Protein AF-A0A5C6D894-F1 (afdb_monomer)

InterPro domains:
  IPR017850 Alkaline-phosphatase-like, core domain superfamily [G3DSA:3.40.720.10] (1-117)
  IPR017850 Alkaline-phosphatase-like, core domain superfamily [SSF53649] (5-81)
  IPR032506 N-sulphoglucosamine sulphohydrolase, C-terminal [PF16347] (3-77)

Organism: NCBI:txid2528016

Secondary structure (DSSP, 8-state):
-----PPPEEEEE-SSEEEEEE--S-SSTTSSSPPPPPEEEEEETTT-TT-----TT-GGGHHHHHHHHHHHHHHHHHTT---TT-HHHHHHHHHHSS--HHHHHHHHHHHHHHHHHHHHHHHS--

Structure (mmCIF, N/CA/C/O backbone):
data_AF-A0A5C6D894-F1
#
_entry.id   AF-A0A5C6D894-F1
#
loop_
_atom_site.group_PDB
_atom_site.id
_atom_site.type_symbol
_atom_site.label_atom_id
_atom_site.label_alt_id
_atom_site.label_comp_id
_atom_site.label_asym_id
_atom_site.label_entity_id
_atom_site.label_seq_id
_atom_site.pdbx_PDB_ins_code
_atom_site.Cartn_x
_atom_site.Cartn_y
_atom_site.Cartn_z
_atom_site.occupancy
_atom_site.B_iso_or_equiv
_atom_site.auth_seq_id
_atom_site.auth_comp_id
_atom_site.auth_asym_id
_atom_site.auth_atom_id
_atom_site.pdbx_PDB_model_num
ATOM 1 N N . MET A 1 1 ? -5.006 11.903 -26.415 1.00 42.25 1 MET A N 1
ATOM 2 C CA . MET A 1 1 ? -5.444 10.997 -25.331 1.00 42.25 1 MET A CA 1
ATOM 3 C C . MET A 1 1 ? -5.054 11.643 -24.013 1.00 42.25 1 MET A C 1
ATOM 5 O O . MET A 1 1 ? -3.904 12.041 -23.883 1.00 42.25 1 MET A O 1
ATOM 9 N N . LYS A 1 2 ? -5.992 11.842 -23.079 1.00 41.03 2 LYS A N 1
ATOM 10 C CA . LYS A 1 2 ? -5.647 12.273 -21.716 1.00 41.03 2 LYS A CA 1
ATOM 11 C C . LYS A 1 2 ? -5.023 11.067 -21.017 1.00 41.03 2 LYS A C 1
ATOM 13 O O . LYS A 1 2 ? -5.734 10.141 -20.648 1.00 41.03 2 LYS A O 1
ATOM 18 N N . HIS A 1 3 ? -3.701 11.046 -20.911 1.00 55.12 3 HIS A N 1
ATOM 19 C CA . HIS A 1 3 ? -3.017 10.090 -20.050 1.00 55.12 3 HIS A CA 1
ATOM 20 C C . HIS A 1 3 ? -3.162 10.604 -18.617 1.00 55.12 3 HIS A C 1
ATOM 22 O O . HIS A 1 3 ? -2.636 11.664 -18.280 1.00 55.12 3 HIS A O 1
ATOM 28 N N . HIS A 1 4 ? -3.953 9.908 -17.804 1.00 59.75 4 HIS A N 1
ATOM 29 C CA . HIS A 1 4 ? -3.998 10.158 -16.370 1.00 59.75 4 HIS A CA 1
ATOM 30 C C . HIS A 1 4 ? -2.720 9.556 -15.782 1.00 59.75 4 HIS A C 1
ATOM 32 O O . HIS A 1 4 ? -2.510 8.352 -15.888 1.00 59.75 4 HIS A O 1
ATOM 38 N N . TYR A 1 5 ? -1.842 10.394 -15.226 1.00 69.06 5 TYR A N 1
ATOM 39 C CA . TYR A 1 5 ? -0.593 9.984 -14.571 1.00 69.06 5 TYR A CA 1
ATOM 40 C C . TYR A 1 5 ? -0.878 9.357 -13.195 1.00 69.06 5 TYR A C 1
ATOM 42 O O . TYR A 1 5 ? -0.292 9.759 -12.195 1.00 69.06 5 TYR A O 1
ATOM 50 N N . ASN A 1 6 ? -1.823 8.418 -13.139 1.00 77.06 6 ASN A N 1
ATOM 51 C CA . ASN A 1 6 ? -2.185 7.720 -11.916 1.00 77.06 6 ASN A CA 1
ATOM 52 C C . ASN A 1 6 ? -1.298 6.481 -11.785 1.00 77.06 6 ASN A C 1
ATOM 54 O O . ASN A 1 6 ? -1.380 5.599 -12.643 1.00 77.06 6 ASN A O 1
ATOM 58 N N . PRO A 1 7 ? -0.468 6.392 -10.736 1.00 86.19 7 PRO A N 1
ATOM 59 C CA . PRO A 1 7 ? 0.346 5.213 -10.509 1.00 86.19 7 PRO A CA 1
ATOM 60 C C . PRO A 1 7 ? -0.524 3.981 -10.271 1.00 86.19 7 PRO A C 1
ATOM 62 O O . PRO A 1 7 ? -1.531 4.036 -9.557 1.00 86.19 7 PRO A O 1
ATOM 65 N N . ALA A 1 8 ? -0.115 2.861 -10.854 1.00 90.56 8 ALA A N 1
ATOM 66 C CA . ALA A 1 8 ? -0.762 1.583 -10.621 1.00 90.56 8 ALA A CA 1
ATOM 67 C C . ALA A 1 8 ? -0.559 1.139 -9.158 1.00 90.56 8 ALA A C 1
ATOM 69 O O . ALA A 1 8 ? 0.526 1.325 -8.588 1.00 90.56 8 ALA A O 1
ATOM 70 N N . HIS A 1 9 ? -1.622 0.621 -8.540 1.00 94.19 9 HIS A N 1
ATOM 71 C CA . HIS A 1 9 ? -1.673 0.338 -7.107 1.00 94.19 9 HIS A CA 1
ATOM 72 C C . HIS A 1 9 ? -2.707 -0.728 -6.748 1.00 94.19 9 HIS A C 1
ATOM 74 O O . HIS A 1 9 ? -3.647 -0.982 -7.497 1.00 94.19 9 HIS A O 1
ATOM 80 N N . PHE A 1 10 ? -2.552 -1.291 -5.554 1.00 95.81 10 PHE A N 1
ATOM 81 C CA . PHE A 1 10 ? -3.567 -2.088 -4.867 1.00 95.81 10 PHE A CA 1
ATOM 82 C C . PHE A 1 10 ? -3.596 -1.707 -3.384 1.00 95.81 10 PHE A C 1
ATOM 84 O O . PHE A 1 10 ? -2.725 -0.990 -2.897 1.00 95.81 10 PHE A O 1
ATOM 91 N N . GLY A 1 11 ? -4.595 -2.170 -2.638 1.00 97.19 11 GLY A N 1
ATOM 92 C CA . GLY A 1 11 ? -4.703 -1.844 -1.221 1.00 97.19 11 GLY A CA 1
ATOM 93 C C . GLY A 1 11 ? -5.883 -2.512 -0.534 1.00 97.19 11 GLY A C 1
ATOM 94 O O . GLY A 1 11 ? -6.655 -3.238 -1.158 1.00 97.19 11 GLY A O 1
ATOM 95 N N . ILE A 1 12 ? -6.031 -2.243 0.761 1.00 98.31 12 ILE A N 1
ATOM 96 C CA . ILE A 1 12 ? -7.153 -2.701 1.581 1.00 98.31 12 ILE A CA 1
ATOM 97 C C . ILE A 1 12 ? -7.801 -1.519 2.308 1.00 98.31 12 ILE A C 1
ATOM 99 O O . ILE A 1 12 ? -7.130 -0.594 2.772 1.00 98.31 12 ILE A O 1
ATOM 103 N N . ARG A 1 13 ? -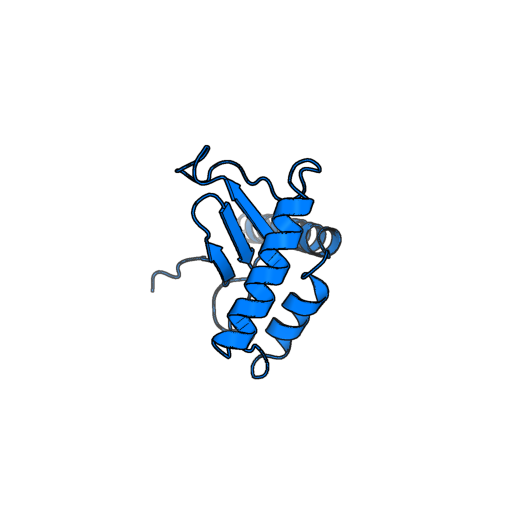9.131 -1.556 2.426 1.00 98.00 13 ARG A N 1
ATOM 104 C CA . ARG A 1 13 ? -9.937 -0.566 3.146 1.00 98.00 13 ARG A CA 1
ATOM 105 C C . ARG A 1 13 ? -10.794 -1.283 4.188 1.00 98.00 13 ARG A C 1
ATOM 107 O O . ARG A 1 13 ? -11.664 -2.070 3.836 1.00 98.00 13 ARG A O 1
ATOM 114 N N . THR A 1 14 ? -10.566 -0.991 5.466 1.00 97.75 14 THR A N 1
ATOM 115 C CA . THR A 1 14 ? -11.413 -1.463 6.581 1.00 97.75 14 THR A CA 1
ATOM 116 C C . THR A 1 14 ? -12.520 -0.445 6.853 1.00 97.75 14 THR A C 1
ATOM 118 O O . THR A 1 14 ? -12.856 0.308 5.953 1.00 97.75 14 THR A O 1
ATOM 121 N N . LYS A 1 15 ? -13.105 -0.364 8.058 1.00 97.94 15 LYS A N 1
ATOM 122 C CA . LYS A 1 15 ? -14.006 0.749 8.429 1.00 97.94 15 LYS A CA 1
ATOM 123 C C . LYS A 1 15 ? -13.248 2.020 8.828 1.00 97.94 15 LYS A C 1
ATOM 125 O O . LYS A 1 15 ? -13.707 3.105 8.484 1.00 97.94 15 LYS A O 1
ATOM 130 N N . GLN A 1 16 ? -12.089 1.890 9.477 1.00 98.25 16 GLN A N 1
ATOM 131 C CA . GLN A 1 16 ? -11.302 3.019 9.999 1.00 98.25 16 GLN A CA 1
ATOM 132 C C . GLN A 1 16 ? -9.996 3.269 9.236 1.00 98.25 16 GLN A C 1
ATOM 134 O O . GLN A 1 16 ? -9.479 4.373 9.267 1.00 98.25 16 GLN A O 1
ATOM 139 N N . TRP A 1 17 ? -9.474 2.281 8.517 1.00 9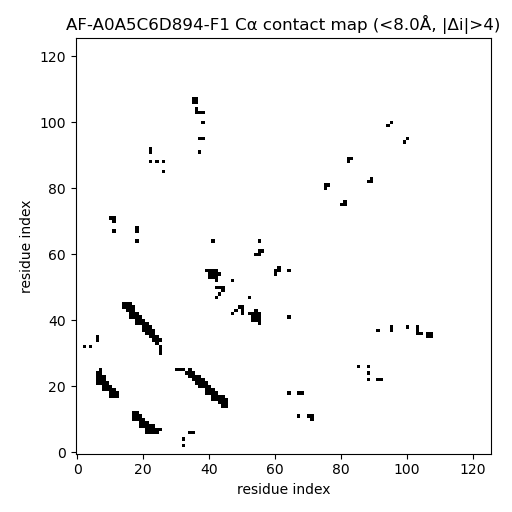8.69 17 TRP A N 1
ATOM 140 C CA . TRP A 1 17 ? -8.144 2.387 7.924 1.00 98.69 17 TRP A CA 1
ATOM 141 C C . TRP A 1 17 ? -8.159 2.117 6.430 1.00 98.69 17 TRP A C 1
ATOM 143 O O . TRP A 1 17 ? -8.920 1.261 5.965 1.00 98.69 17 TRP A O 1
ATOM 153 N N . LYS A 1 18 ? -7.286 2.804 5.696 1.00 98.62 18 LYS A N 1
ATOM 154 C CA . LYS A 1 18 ? -6.936 2.493 4.309 1.00 98.62 18 LYS A CA 1
ATOM 155 C C . LYS A 1 18 ? -5.424 2.312 4.210 1.00 98.62 18 LYS A C 1
ATOM 157 O O . LYS A 1 18 ? -4.694 3.197 4.634 1.00 98.62 18 LYS A O 1
ATOM 162 N N . LEU A 1 19 ? -4.980 1.188 3.653 1.00 98.62 19 LEU A N 1
ATOM 163 C CA . LEU A 1 19 ? -3.579 0.918 3.326 1.00 98.62 19 LEU A CA 1
ATOM 164 C C . LEU A 1 19 ? -3.464 0.712 1.813 1.00 98.62 19 LEU A C 1
ATOM 166 O O . LEU A 1 19 ? -4.202 -0.102 1.254 1.00 98.62 19 LEU A O 1
ATOM 170 N N . ILE A 1 20 ? -2.553 1.429 1.161 1.00 98.06 20 ILE A N 1
ATOM 171 C CA . ILE A 1 20 ? -2.357 1.407 -0.293 1.00 98.06 20 ILE A CA 1
ATOM 172 C C . ILE A 1 20 ? -0.886 1.142 -0.595 1.00 98.06 20 ILE A C 1
ATOM 174 O O . ILE A 1 20 ? -0.013 1.735 0.032 1.00 98.06 20 ILE A O 1
ATOM 178 N N . PHE A 1 21 ? -0.617 0.283 -1.574 1.00 97.06 21 PHE A N 1
ATOM 179 C CA . PHE A 1 21 ? 0.697 0.115 -2.173 1.00 97.06 21 PHE A CA 1
ATOM 180 C C . PHE A 1 21 ? 0.675 0.547 -3.634 1.00 97.06 21 PHE A C 1
ATOM 182 O O . PHE A 1 21 ? 0.009 -0.068 -4.471 1.00 97.06 21 PHE A O 1
ATOM 189 N N . PHE A 1 22 ? 1.448 1.578 -3.948 1.00 94.94 22 PHE A N 1
ATOM 190 C CA . PHE A 1 22 ? 1.711 2.012 -5.310 1.00 94.94 22 PHE A CA 1
ATOM 191 C C . PHE A 1 22 ? 2.963 1.302 -5.811 1.00 94.94 22 PHE A C 1
ATOM 193 O O . PHE A 1 22 ? 4.049 1.522 -5.286 1.00 94.94 22 PHE A O 1
ATOM 200 N N . TYR A 1 23 ? 2.829 0.470 -6.844 1.00 92.88 23 TYR A N 1
ATOM 201 C CA . TYR A 1 23 ? 3.972 -0.168 -7.510 1.00 92.88 23 TYR A CA 1
ATOM 202 C C . TYR A 1 23 ? 4.440 0.613 -8.744 1.00 92.88 23 TYR A C 1
ATOM 204 O O . TYR A 1 23 ? 5.534 0.367 -9.248 1.00 92.88 23 TYR A O 1
ATOM 212 N N . GLY A 1 24 ? 3.641 1.582 -9.209 1.00 88.81 24 GLY A N 1
ATOM 213 C CA . GLY A 1 24 ? 4.114 2.694 -10.036 1.00 88.81 24 GLY A CA 1
ATOM 214 C C . GLY A 1 24 ? 4.584 2.342 -11.445 1.00 88.81 24 GLY A C 1
ATOM 215 O O . GLY A 1 24 ? 5.178 3.190 -12.107 1.00 88.81 24 GLY A O 1
ATOM 216 N N . VAL A 1 25 ? 4.326 1.124 -11.919 1.00 87.88 25 VAL A N 1
ATOM 217 C CA . VAL A 1 25 ? 4.676 0.665 -13.268 1.00 87.88 25 VAL A CA 1
ATOM 218 C C . VAL A 1 25 ? 3.449 0.109 -13.978 1.00 87.88 25 VAL A C 1
ATOM 220 O O . VAL A 1 25 ? 2.551 -0.439 -13.345 1.00 87.88 25 VAL A O 1
ATOM 223 N N . ASP A 1 26 ? 3.430 0.218 -15.302 1.00 84.50 26 ASP A N 1
ATOM 224 C CA . ASP A 1 26 ? 2.410 -0.417 -16.129 1.00 84.50 26 ASP A CA 1
ATOM 225 C C . ASP A 1 26 ? 2.585 -1.948 -16.184 1.00 84.50 26 ASP A C 1
ATOM 227 O O . ASP A 1 26 ? 3.690 -2.491 -16.059 1.00 84.50 26 ASP A O 1
ATOM 231 N N . GLU A 1 27 ? 1.483 -2.655 -16.449 1.00 77.25 27 GLU A N 1
ATOM 232 C CA . GLU A 1 27 ? 1.466 -4.111 -16.659 1.00 77.25 27 GLU A CA 1
ATOM 233 C C . GLU A 1 27 ? 2.383 -4.553 -17.806 1.00 77.25 27 GLU A C 1
ATOM 235 O O . GLU A 1 27 ? 2.984 -5.622 -17.764 1.00 77.25 27 GLU A O 1
ATOM 240 N N . LYS A 1 28 ? 2.504 -3.731 -18.855 1.00 76.12 28 LYS A N 1
ATOM 241 C CA . LYS A 1 28 ? 3.381 -4.003 -19.997 1.00 76.12 28 LYS A CA 1
ATOM 242 C C . LYS A 1 28 ? 4.578 -3.057 -19.952 1.00 76.12 28 LYS A C 1
ATOM 244 O O . LYS A 1 28 ? 4.384 -1.849 -20.107 1.00 76.12 28 LYS A O 1
ATOM 249 N N . PRO A 1 29 ? 5.813 -3.571 -19.817 1.00 71.25 29 PRO A N 1
ATOM 250 C CA . PRO A 1 29 ? 7.006 -2.738 -19.854 1.00 71.25 29 PRO A CA 1
ATOM 251 C C . PRO A 1 29 ? 7.045 -1.853 -21.108 1.00 71.25 29 PRO A C 1
ATOM 253 O O . PR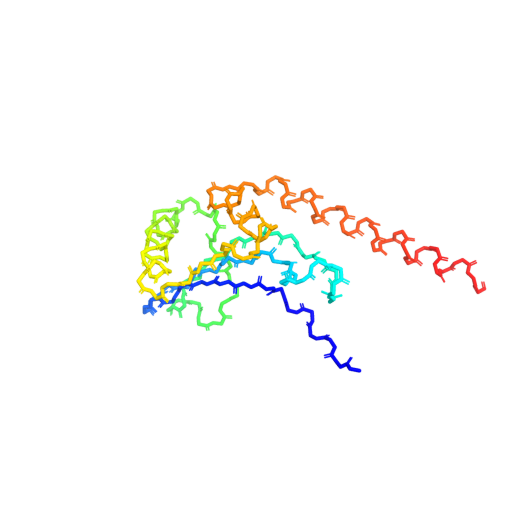O A 1 29 ? 6.786 -2.315 -22.220 1.00 71.25 29 PRO A O 1
ATOM 256 N N . GLY A 1 30 ? 7.365 -0.569 -20.935 1.00 67.56 30 GLY A N 1
ATOM 257 C CA . GLY A 1 30 ? 7.519 0.384 -22.042 1.00 67.56 30 GLY A CA 1
ATOM 258 C C . GLY A 1 30 ? 6.214 0.895 -22.668 1.00 67.56 30 GLY A C 1
ATOM 259 O O . GLY A 1 30 ? 6.261 1.625 -23.658 1.00 67.56 30 GLY A O 1
ATOM 260 N N . LYS A 1 31 ? 5.049 0.543 -22.115 1.00 66.00 31 LYS A N 1
ATOM 261 C CA . LYS A 1 31 ? 3.748 1.119 -22.480 1.00 66.00 31 LYS A CA 1
ATOM 262 C C . LYS A 1 31 ? 3.277 1.998 -21.329 1.00 66.00 31 LYS A C 1
ATOM 264 O O . LYS A 1 31 ? 3.140 1.464 -20.250 1.00 66.00 31 LYS A O 1
ATOM 269 N N . GLY A 1 32 ? 2.972 3.273 -21.578 1.00 69.19 32 GLY A N 1
ATOM 270 C CA . GLY A 1 32 ? 2.321 4.145 -20.593 1.00 69.19 32 GLY A CA 1
ATOM 271 C C . GLY A 1 32 ? 3.186 5.302 -20.098 1.00 69.19 32 GLY A C 1
ATOM 272 O O . GLY A 1 32 ? 4.044 5.807 -20.828 1.00 69.19 32 GLY A O 1
ATOM 273 N N . ALA A 1 33 ? 2.871 5.797 -18.903 1.00 69.56 33 ALA A N 1
ATOM 274 C CA . ALA A 1 33 ? 3.546 6.946 -18.310 1.00 69.56 33 ALA A CA 1
ATOM 275 C C . ALA A 1 33 ? 4.928 6.554 -17.760 1.00 69.56 33 ALA A C 1
ATOM 277 O O . ALA A 1 33 ? 5.261 5.381 -17.621 1.00 69.56 33 ALA A O 1
ATOM 278 N N . ALA A 1 34 ? 5.763 7.550 -17.453 1.00 77.31 34 ALA A N 1
ATOM 279 C CA . ALA A 1 34 ? 7.017 7.279 -16.759 1.00 77.31 34 ALA A CA 1
ATOM 280 C C . ALA A 1 34 ? 6.721 6.609 -15.403 1.00 77.31 34 ALA A C 1
ATOM 282 O O . ALA A 1 34 ? 5.795 7.050 -14.717 1.00 77.31 34 ALA A O 1
ATOM 283 N N . PRO A 1 35 ? 7.498 5.586 -15.007 1.00 82.75 35 PRO A N 1
ATOM 284 C CA . PRO A 1 35 ? 7.253 4.883 -13.763 1.00 82.75 35 PRO A CA 1
ATOM 285 C C . PRO A 1 35 ? 7.440 5.815 -12.566 1.00 82.75 35 PRO A C 1
ATOM 287 O O . PRO A 1 35 ? 8.351 6.651 -12.555 1.00 82.75 35 PRO A O 1
ATOM 290 N N . THR A 1 36 ? 6.594 5.661 -11.553 1.00 87.62 36 THR A N 1
ATOM 291 C CA . THR A 1 36 ? 6.719 6.383 -10.285 1.00 87.62 36 THR A CA 1
ATOM 292 C C . THR A 1 36 ? 7.424 5.523 -9.239 1.00 87.62 36 THR A C 1
ATOM 294 O O . THR A 1 36 ? 7.409 4.295 -9.338 1.00 87.62 36 THR A O 1
ATOM 297 N N . PRO A 1 37 ? 8.058 6.139 -8.227 1.00 91.38 37 PRO A N 1
ATOM 298 C CA . PRO A 1 37 ? 8.635 5.393 -7.116 1.00 91.38 37 PRO A CA 1
ATOM 299 C C . PRO A 1 37 ? 7.583 4.509 -6.426 1.00 91.38 37 PRO A C 1
ATOM 301 O O . PRO A 1 37 ? 6.465 4.988 -6.215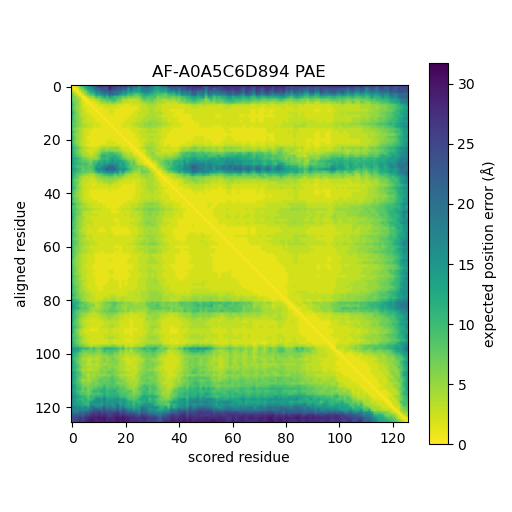 1.00 91.38 37 PRO A O 1
ATOM 304 N N . PRO A 1 38 ? 7.923 3.261 -6.058 1.00 93.94 38 PRO A N 1
ATOM 305 C CA . PRO A 1 38 ? 7.050 2.440 -5.235 1.00 93.94 38 PRO A CA 1
ATOM 306 C C . PRO A 1 38 ? 6.876 3.051 -3.845 1.00 93.94 38 PRO A C 1
ATOM 308 O O . PRO A 1 38 ? 7.847 3.554 -3.279 1.00 93.94 38 PRO A O 1
ATOM 311 N N . ALA A 1 39 ? 5.667 3.014 -3.290 1.00 94.69 39 ALA A N 1
ATOM 312 C CA . ALA A 1 39 ? 5.395 3.595 -1.979 1.00 94.69 39 ALA A CA 1
ATOM 313 C C . ALA A 1 39 ? 4.183 2.955 -1.300 1.00 94.69 39 ALA A C 1
ATOM 315 O O . ALA A 1 39 ? 3.217 2.565 -1.959 1.00 94.69 39 ALA A O 1
ATOM 316 N N . TRP A 1 40 ? 4.234 2.908 0.029 1.00 97.12 40 TRP A N 1
ATOM 317 C CA . TRP A 1 40 ? 3.083 2.617 0.872 1.00 97.12 40 TRP A CA 1
ATOM 318 C C . TRP A 1 40 ? 2.462 3.907 1.409 1.00 97.12 40 TRP A C 1
ATOM 320 O O . TRP A 1 40 ? 3.170 4.851 1.768 1.00 97.12 40 TRP A O 1
ATOM 330 N N . GLU A 1 41 ? 1.139 3.909 1.524 1.00 97.38 41 GLU A N 1
ATOM 331 C CA . GLU A 1 41 ? 0.373 4.961 2.187 1.00 97.38 41 GLU A CA 1
ATOM 332 C C . GLU A 1 41 ? -0.632 4.352 3.169 1.00 97.38 41 GLU A C 1
ATOM 334 O O . GLU A 1 41 ? -1.259 3.331 2.876 1.00 97.38 41 GLU A O 1
ATOM 339 N N . LEU A 1 42 ? -0.788 4.981 4.335 1.00 98.50 42 LEU A N 1
ATOM 340 C CA . LEU A 1 42 ? -1.716 4.579 5.391 1.00 98.50 42 LEU A CA 1
ATOM 341 C C . LEU A 1 42 ? -2.535 5.788 5.840 1.00 98.50 42 LEU A C 1
ATOM 343 O O . LEU A 1 42 ? -1.971 6.825 6.168 1.00 98.50 42 LEU A O 1
ATOM 347 N N . TYR A 1 43 ? -3.852 5.623 5.932 1.00 98.69 43 TYR A N 1
ATOM 348 C CA . TYR A 1 43 ? -4.775 6.680 6.345 1.00 98.69 43 TYR A CA 1
ATOM 349 C C . TYR A 1 43 ? -5.758 6.184 7.405 1.00 98.69 43 TYR A C 1
ATOM 351 O O . TYR A 1 43 ? -6.375 5.125 7.233 1.00 98.69 43 TYR A O 1
ATOM 359 N N . ASP A 1 44 ? -5.956 6.976 8.464 1.00 98.38 44 ASP A N 1
ATOM 360 C CA . ASP A 1 44 ? -7.133 6.877 9.334 1.00 98.38 44 ASP A CA 1
ATOM 361 C C . ASP A 1 44 ? -8.278 7.659 8.693 1.00 98.38 44 ASP A C 1
ATOM 363 O O . ASP A 1 44 ? -8.485 8.836 8.950 1.00 98.38 44 ASP A O 1
ATOM 367 N N . VAL A 1 45 ? -9.065 7.001 7.862 1.00 98.00 45 VAL A N 1
ATOM 368 C CA . VAL A 1 45 ? -10.190 7.624 7.145 1.00 98.00 45 VAL A CA 1
ATOM 369 C C . VAL A 1 45 ? -11.329 8.106 8.054 1.00 98.00 45 VAL A C 1
ATOM 371 O O . VAL A 1 45 ? -12.272 8.740 7.581 1.00 98.00 45 VAL A O 1
ATOM 374 N N . LYS A 1 46 ? -11.326 7.721 9.338 1.00 97.69 46 LYS A N 1
ATOM 375 C CA . LYS A 1 46 ? -12.345 8.150 10.295 1.00 97.69 46 LYS A CA 1
ATOM 376 C C . LYS A 1 46 ? -11.978 9.517 10.858 1.00 97.69 46 LYS A C 1
ATOM 378 O O . LYS A 1 46 ? -12.871 10.346 11.017 1.00 97.69 46 LYS A O 1
ATOM 383 N N . SER A 1 47 ? -10.702 9.733 11.175 1.00 97.25 47 SER A N 1
ATOM 384 C CA . SER A 1 47 ? -10.196 11.024 11.654 1.00 97.25 47 SER A CA 1
ATOM 385 C C . SER A 1 47 ? -9.751 11.953 10.519 1.00 97.25 47 SER A C 1
ATOM 387 O O . SER A 1 47 ? -9.871 13.168 10.658 1.00 97.25 47 SER A O 1
ATOM 389 N N . ASP A 1 48 ? -9.355 11.398 9.375 1.00 97.88 48 ASP A N 1
ATOM 390 C CA . ASP A 1 48 ? -8.974 12.098 8.148 1.00 97.88 48 ASP A CA 1
ATOM 391 C C . ASP A 1 48 ? -9.779 11.593 6.929 1.00 97.88 48 ASP A C 1
ATOM 393 O O . ASP A 1 48 ? -9.268 10.848 6.087 1.00 97.88 48 ASP A O 1
ATOM 397 N N . PRO A 1 49 ? -11.061 11.990 6.794 1.00 97.06 49 PRO A N 1
ATOM 398 C CA . PRO A 1 49 ? -11.924 11.534 5.701 1.00 97.06 49 PRO A CA 1
ATOM 399 C C . PRO A 1 49 ? -11.475 11.976 4.305 1.00 97.06 49 PRO A C 1
ATOM 401 O O . PRO A 1 49 ? -11.983 11.453 3.314 1.00 97.06 49 PRO A O 1
ATOM 404 N N . LEU A 1 50 ? -10.586 12.971 4.229 1.00 97.56 50 LEU A N 1
ATOM 405 C CA . LEU A 1 50 ? -10.047 13.503 2.979 1.00 97.56 50 LEU A CA 1
ATOM 406 C C 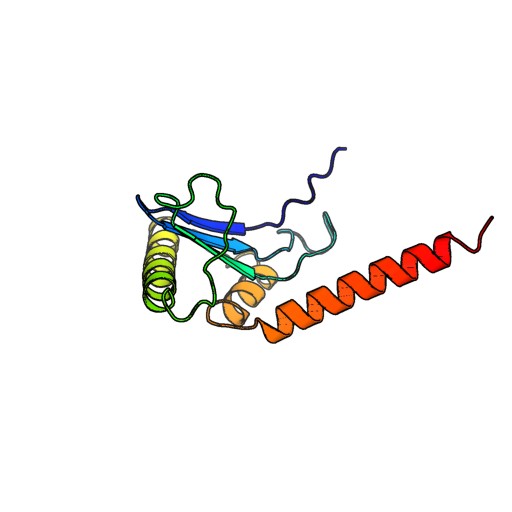. LEU A 1 50 ? -8.681 12.906 2.627 1.00 97.56 50 LEU A C 1
ATOM 408 O O . LEU A 1 50 ? -8.169 13.212 1.555 1.00 97.56 50 LEU A O 1
ATOM 412 N N . GLU A 1 51 ? -8.129 12.041 3.485 1.00 97.06 51 GLU A N 1
ATOM 413 C CA . GLU A 1 51 ? -6.906 11.273 3.221 1.00 97.06 51 GLU A CA 1
ATOM 414 C C . GLU A 1 51 ? -5.707 12.183 2.917 1.00 97.06 51 GLU A C 1
ATOM 416 O O . GLU A 1 51 ? -4.915 11.953 2.006 1.00 97.06 51 GLU A O 1
ATOM 421 N N . MET A 1 52 ? -5.595 13.263 3.688 1.00 97.81 52 MET A N 1
ATOM 422 C CA . MET A 1 52 ? -4.595 14.308 3.484 1.00 97.81 52 MET A CA 1
ATOM 423 C C . MET A 1 52 ? -3.278 14.019 4.211 1.00 97.81 52 MET A C 1
ATOM 425 O O . MET A 1 52 ? -2.249 14.594 3.857 1.00 97.81 52 MET A O 1
ATOM 429 N N . ASN A 1 53 ? -3.294 13.142 5.217 1.00 97.75 53 ASN A N 1
ATOM 430 C CA . ASN A 1 53 ? -2.152 12.846 6.074 1.00 97.75 53 ASN A CA 1
ATOM 431 C C . ASN A 1 53 ? -1.770 11.371 5.958 1.00 97.75 53 ASN A C 1
ATOM 433 O O . ASN A 1 53 ? -2.406 10.503 6.554 1.00 97.75 53 ASN A O 1
ATOM 437 N N . ASN A 1 54 ? -0.706 11.090 5.203 1.00 97.56 54 ASN A N 1
ATOM 438 C CA . ASN A 1 54 ? -0.132 9.750 5.153 1.00 97.56 54 ASN A CA 1
ATOM 439 C C . ASN A 1 54 ? 0.571 9.436 6.487 1.00 97.56 54 ASN A C 1
ATOM 441 O O . ASN A 1 54 ? 1.529 10.110 6.861 1.00 97.56 54 ASN A O 1
ATOM 445 N N . LEU A 1 55 ? 0.093 8.403 7.177 1.00 97.94 55 LEU A N 1
ATOM 446 C CA . LEU A 1 55 ? 0.589 7.916 8.466 1.00 97.94 55 LEU A CA 1
ATOM 447 C C . LEU A 1 55 ? 1.615 6.780 8.321 1.00 97.94 55 LEU A C 1
ATOM 449 O O . LEU A 1 55 ? 2.139 6.285 9.319 1.00 97.94 55 LEU A O 1
ATOM 453 N N . TYR A 1 56 ? 1.886 6.312 7.100 1.00 96.31 56 TYR A N 1
ATOM 454 C CA . TYR A 1 56 ? 2.823 5.214 6.885 1.00 96.31 56 TYR A CA 1
ATOM 455 C C . TYR A 1 56 ? 4.251 5.656 7.235 1.00 96.31 56 TYR A C 1
ATOM 457 O O . TYR A 1 56 ? 4.737 6.671 6.739 1.00 96.31 56 TYR A O 1
ATOM 465 N N . GLY A 1 57 ? 4.928 4.882 8.086 1.00 93.56 57 GLY A N 1
ATOM 466 C CA . GLY A 1 57 ? 6.265 5.197 8.602 1.00 93.56 57 GLY A CA 1
ATOM 467 C C . GLY A 1 57 ? 6.279 5.968 9.926 1.00 93.56 57 GLY A C 1
ATOM 468 O O . GLY A 1 57 ? 7.344 6.099 10.526 1.00 93.56 57 GLY A O 1
ATOM 469 N N . ASP A 1 58 ? 5.128 6.432 10.424 1.00 96.25 58 ASP A N 1
ATOM 470 C CA . ASP A 1 58 ? 5.031 6.936 11.796 1.00 96.25 58 ASP A CA 1
ATOM 471 C C . ASP A 1 58 ? 5.066 5.742 12.777 1.00 96.25 58 ASP A C 1
ATOM 473 O O . ASP A 1 58 ? 4.222 4.840 12.672 1.00 96.25 58 ASP A O 1
ATOM 477 N N . PRO A 1 59 ? 6.011 5.721 13.744 1.00 96.88 59 PRO A N 1
ATOM 478 C CA . PRO A 1 59 ? 6.157 4.631 14.705 1.00 96.88 59 PRO A CA 1
ATOM 479 C C . PRO A 1 59 ? 4.865 4.259 15.438 1.00 96.88 59 PRO A C 1
ATOM 481 O O . PRO A 1 59 ? 4.669 3.085 15.756 1.00 96.88 59 PRO A O 1
ATOM 484 N N . GLN A 1 60 ? 3.968 5.225 15.667 1.00 97.75 60 GLN A N 1
ATOM 485 C CA . GLN A 1 60 ? 2.693 5.021 16.362 1.00 97.75 60 GLN A CA 1
ATOM 486 C C . GLN A 1 60 ? 1.722 4.113 15.598 1.00 97.75 60 GLN A C 1
ATOM 488 O O . GLN A 1 60 ? 0.851 3.501 16.214 1.00 97.75 60 GLN A O 1
ATOM 493 N N . TYR A 1 61 ? 1.864 4.008 14.274 1.00 97.56 61 TYR A N 1
ATOM 494 C CA . TYR A 1 61 ? 0.950 3.254 13.411 1.00 97.56 61 TYR A CA 1
ATOM 495 C C . TYR A 1 61 ? 1.598 2.007 12.793 1.00 97.56 61 TYR A C 1
ATOM 497 O O . TYR A 1 61 ? 0.988 1.357 11.941 1.00 97.56 61 TYR A O 1
ATOM 505 N N . THR A 1 62 ? 2.802 1.632 13.239 1.00 96.44 62 THR A N 1
ATOM 506 C CA . THR A 1 62 ? 3.546 0.464 12.730 1.00 96.44 62 THR A CA 1
ATOM 507 C C . THR A 1 62 ? 2.735 -0.827 12.840 1.00 96.44 62 THR A C 1
ATOM 509 O O . THR A 1 62 ? 2.602 -1.563 11.861 1.00 96.44 62 THR A O 1
ATOM 512 N N . ASP A 1 63 ? 2.123 -1.071 14.000 1.00 97.94 63 ASP A N 1
ATOM 513 C CA . ASP A 1 63 ? 1.333 -2.284 14.241 1.00 97.94 63 ASP A CA 1
ATOM 514 C C . ASP A 1 63 ? 0.074 -2.327 13.366 1.00 97.94 63 ASP A C 1
ATOM 516 O O . ASP A 1 63 ? -0.303 -3.381 12.852 1.00 97.94 63 ASP A O 1
ATOM 520 N N . ILE A 1 64 ? -0.551 -1.166 13.136 1.00 98.25 64 ILE A N 1
ATOM 521 C CA . ILE A 1 64 ? -1.713 -1.040 12.250 1.00 98.25 64 ILE A CA 1
ATOM 522 C C . ILE A 1 64 ? -1.314 -1.345 10.805 1.00 98.25 64 ILE A C 1
ATOM 524 O O . ILE A 1 64 ? -2.006 -2.106 10.127 1.00 98.25 64 ILE A O 1
ATOM 528 N N . ALA A 1 65 ? -0.187 -0.804 10.333 1.00 97.81 65 ALA A N 1
ATOM 529 C CA . ALA A 1 65 ? 0.328 -1.092 8.999 1.00 97.81 65 ALA A CA 1
ATOM 530 C C . ALA A 1 65 ? 0.612 -2.593 8.823 1.00 97.81 65 ALA A C 1
ATOM 532 O O . ALA A 1 65 ? 0.155 -3.187 7.846 1.00 97.81 65 ALA A O 1
ATOM 533 N N . ALA A 1 66 ? 1.296 -3.220 9.784 1.00 97.94 66 ALA A N 1
ATOM 534 C CA . ALA A 1 66 ? 1.603 -4.650 9.756 1.00 97.94 66 ALA A CA 1
ATOM 535 C C . ALA A 1 66 ? 0.329 -5.511 9.734 1.00 97.94 66 ALA A C 1
ATOM 537 O O . ALA A 1 66 ? 0.187 -6.406 8.899 1.00 97.94 66 ALA A O 1
ATOM 538 N N . GLN A 1 67 ? -0.647 -5.192 10.590 1.00 98.31 67 GLN A N 1
ATOM 539 C CA . GLN A 1 67 ? -1.932 -5.886 10.619 1.00 98.31 67 GLN A CA 1
ATOM 540 C C . GLN A 1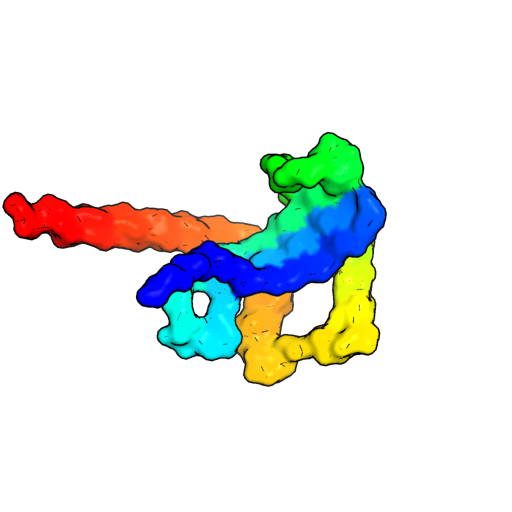 67 ? -2.664 -5.791 9.272 1.00 98.31 67 GLN A C 1
ATOM 542 O O . GLN A 1 67 ? -3.211 -6.783 8.785 1.00 98.31 67 GLN A O 1
ATOM 547 N N . LEU A 1 68 ? -2.695 -4.602 8.667 1.00 98.50 68 LEU A N 1
ATOM 548 C CA . LEU A 1 68 ? -3.362 -4.383 7.385 1.00 98.50 68 LEU A CA 1
ATOM 549 C C . LEU A 1 68 ? -2.625 -5.059 6.225 1.00 98.50 68 LEU A C 1
ATOM 551 O O . LEU A 1 68 ? -3.292 -5.556 5.321 1.00 98.50 68 LEU A O 1
ATOM 555 N N . LYS A 1 69 ? -1.288 -5.146 6.252 1.00 98.25 69 LYS A N 1
ATOM 556 C CA . LYS A 1 69 ? -0.514 -5.920 5.267 1.00 98.25 69 LYS A CA 1
ATOM 557 C C . LYS A 1 69 ? -0.853 -7.405 5.321 1.00 98.25 69 LYS A C 1
ATOM 559 O O . LYS A 1 69 ? -1.066 -8.008 4.271 1.00 98.25 69 LYS A O 1
ATOM 564 N N . GLU A 1 70 ? -0.962 -7.989 6.513 1.00 98.25 70 GLU A N 1
ATOM 565 C CA . GLU A 1 70 ? -1.358 -9.396 6.656 1.00 98.25 70 GLU A CA 1
ATOM 566 C C . GLU A 1 70 ? -2.794 -9.635 6.175 1.00 98.25 70 GLU A C 1
ATOM 568 O O . GLU A 1 70 ? -3.047 -10.571 5.412 1.00 98.25 70 GLU A O 1
ATOM 573 N N . GLN A 1 71 ? -3.733 -8.746 6.519 1.00 98.19 71 GLN A N 1
ATOM 574 C CA . GLN A 1 71 ? -5.100 -8.818 5.988 1.00 98.19 71 GLN A CA 1
ATOM 575 C C . GLN A 1 71 ? -5.132 -8.682 4.463 1.00 98.19 71 GLN A C 1
ATOM 577 O O . GLN A 1 71 ? -5.847 -9.426 3.794 1.00 98.19 71 GLN A O 1
ATOM 582 N N . LEU A 1 72 ? -4.351 -7.758 3.900 1.00 98.00 72 LEU A N 1
ATOM 583 C CA . LEU A 1 72 ? -4.239 -7.566 2.459 1.00 98.00 72 LEU A CA 1
ATOM 584 C C . LEU A 1 72 ? -3.681 -8.821 1.786 1.00 98.00 72 LEU A C 1
ATOM 586 O O . LEU A 1 72 ? -4.274 -9.306 0.830 1.00 98.00 72 LEU A O 1
ATOM 590 N N . LYS A 1 73 ? -2.597 -9.395 2.307 1.00 96.94 73 LYS A N 1
ATOM 591 C CA . LYS A 1 73 ? -2.010 -10.641 1.799 1.00 96.94 73 LYS A CA 1
ATOM 592 C C . LYS A 1 73 ? -3.019 -11.791 1.804 1.00 96.94 73 LYS A C 1
ATOM 594 O O . LYS A 1 73 ? -3.140 -12.492 0.800 1.00 96.94 73 LYS A O 1
ATOM 599 N N . ALA A 1 74 ? -3.770 -11.953 2.894 1.00 97.75 74 ALA A N 1
ATOM 600 C CA . ALA A 1 74 ? -4.830 -12.953 2.989 1.00 97.75 74 ALA A CA 1
ATOM 601 C C . ALA A 1 74 ? -5.956 -12.694 1.972 1.00 97.75 74 ALA A C 1
ATOM 603 O O . ALA A 1 74 ? -6.352 -13.609 1.254 1.00 97.75 74 ALA A O 1
ATOM 604 N N . THR A 1 75 ? -6.404 -11.442 1.848 1.00 97.56 75 THR A N 1
ATOM 605 C CA . THR A 1 75 ? -7.459 -11.035 0.903 1.00 97.56 75 THR A CA 1
ATOM 606 C C . THR A 1 75 ? -7.043 -11.310 -0.540 1.00 97.56 75 THR A C 1
ATOM 608 O O . THR A 1 75 ? -7.819 -11.873 -1.306 1.00 97.56 75 THR A O 1
ATOM 611 N N . ARG A 1 76 ? -5.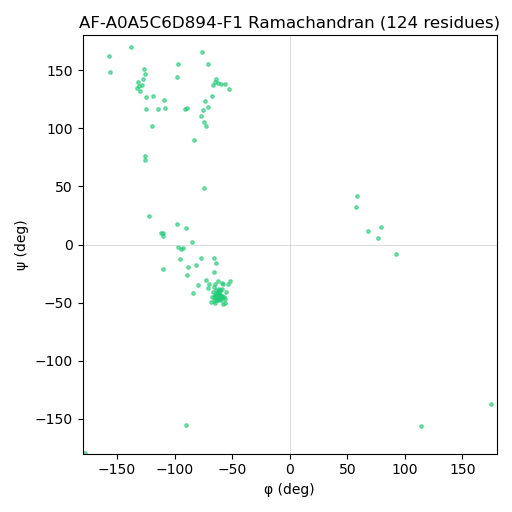802 -10.971 -0.918 1.00 96.00 76 ARG A N 1
ATOM 612 C CA . ARG A 1 76 ? -5.269 -11.233 -2.265 1.00 96.00 76 ARG A CA 1
ATOM 613 C C . ARG A 1 76 ? -5.257 -12.727 -2.583 1.00 96.00 76 ARG A C 1
ATOM 615 O O . ARG A 1 76 ? -5.693 -13.12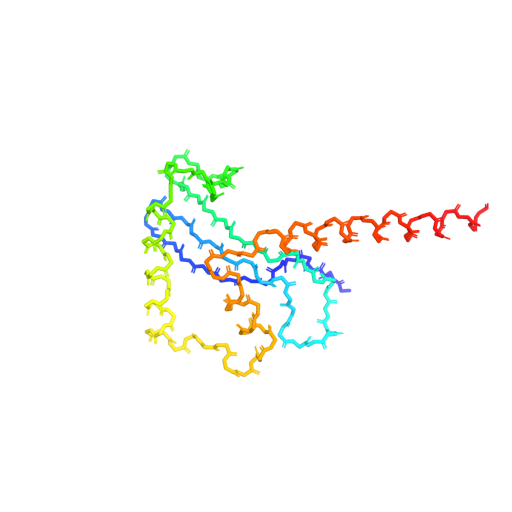8 -3.659 1.00 96.00 76 ARG A O 1
ATOM 622 N N . ALA A 1 77 ? -4.839 -13.556 -1.625 1.00 96.19 77 ALA A N 1
ATOM 623 C CA . ALA A 1 77 ? -4.884 -15.008 -1.772 1.00 96.19 77 ALA A CA 1
ATOM 624 C C . ALA A 1 77 ? -6.323 -15.538 -1.919 1.00 96.19 77 ALA A C 1
ATOM 626 O O . ALA A 1 77 ? -6.573 -16.387 -2.774 1.00 96.19 77 ALA A O 1
ATOM 627 N N . GLU A 1 78 ? -7.271 -15.017 -1.133 1.00 97.50 78 GLU A N 1
ATOM 628 C CA . GLU A 1 78 ? -8.688 -15.400 -1.181 1.00 97.50 78 GLU A CA 1
ATOM 629 C C . GLU A 1 78 ? -9.317 -15.112 -2.550 1.00 97.50 78 GLU A C 1
ATOM 631 O O . GLU A 1 78 ? -9.959 -15.985 -3.140 1.00 97.50 78 GLU A O 1
ATOM 636 N N . VAL A 1 79 ? -9.090 -13.912 -3.091 1.00 96.31 79 VAL A N 1
ATOM 637 C CA . VAL A 1 79 ? -9.659 -13.494 -4.384 1.00 96.31 79 VAL A CA 1
ATOM 638 C C . VAL A 1 79 ? -8.828 -13.944 -5.587 1.00 96.31 79 VAL A C 1
ATOM 640 O O . VAL A 1 79 ? -9.192 -13.648 -6.724 1.00 96.31 79 VAL A O 1
ATOM 643 N N . LYS A 1 80 ? -7.737 -14.687 -5.350 1.00 95.31 80 LYS A N 1
ATOM 644 C CA . LYS A 1 80 ? -6.783 -15.150 -6.371 1.00 95.31 80 LYS A CA 1
ATOM 645 C C . LYS A 1 80 ? -6.156 -14.000 -7.171 1.00 95.31 80 LYS A C 1
ATOM 647 O O . LYS A 1 80 ? -5.834 -14.169 -8.345 1.00 95.31 80 LYS A O 1
ATOM 652 N N . ASP A 1 81 ? -5.972 -12.852 -6.526 1.00 91.50 81 ASP A N 1
ATOM 653 C CA . ASP A 1 81 ? -5.205 -11.732 -7.065 1.00 91.50 81 ASP A CA 1
ATOM 654 C C . ASP A 1 81 ? -3.710 -12.069 -6.978 1.00 91.50 81 ASP A C 1
ATOM 656 O O . ASP A 1 81 ? -3.120 -12.108 -5.894 1.00 91.50 81 ASP A O 1
ATOM 660 N N . SER A 1 82 ? -3.119 -12.391 -8.128 1.00 88.31 82 SER A N 1
ATOM 661 C CA . SER A 1 82 ? -1.745 -12.868 -8.255 1.00 88.31 82 SER A CA 1
ATOM 662 C C . SER A 1 82 ? -1.002 -12.096 -9.337 1.00 88.31 82 SER A C 1
ATOM 664 O O . SER A 1 82 ? -1.499 -11.928 -10.446 1.00 88.31 82 SER A O 1
ATOM 666 N N . ASP A 1 83 ? 0.240 -11.715 -9.041 1.00 86.81 83 ASP A N 1
ATOM 667 C CA . ASP A 1 83 ? 1.128 -11.021 -9.981 1.00 86.81 83 ASP A CA 1
ATOM 668 C C . ASP A 1 83 ? 1.980 -11.987 -10.826 1.00 86.81 83 ASP A C 1
ATOM 670 O O . ASP A 1 83 ? 2.977 -11.575 -11.420 1.00 86.81 83 ASP A O 1
ATOM 674 N N . ALA A 1 84 ? 1.649 -13.286 -10.846 1.00 84.44 84 ALA A N 1
ATOM 675 C CA . ALA A 1 84 ? 2.493 -14.327 -11.444 1.00 84.44 84 ALA A CA 1
ATOM 676 C C . ALA A 1 84 ? 2.782 -14.095 -12.938 1.00 84.44 84 ALA A C 1
ATOM 678 O O . ALA A 1 84 ? 3.882 -14.391 -13.407 1.00 84.44 84 ALA A O 1
ATOM 679 N N . ASP A 1 85 ? 1.826 -13.507 -13.660 1.00 87.56 85 ASP A N 1
ATOM 680 C CA . ASP A 1 85 ? 1.952 -13.194 -15.087 1.00 87.56 85 ASP A CA 1
ATOM 681 C C . ASP A 1 85 ? 2.825 -11.950 -15.355 1.00 87.56 85 ASP A C 1
ATOM 683 O O . ASP A 1 85 ? 3.246 -11.702 -16.487 1.00 87.56 85 ASP A O 1
ATOM 687 N N . TYR A 1 86 ? 3.155 -11.183 -14.309 1.00 90.19 86 TYR A N 1
ATOM 688 C CA . TYR A 1 86 ? 3.861 -9.906 -14.387 1.00 90.19 86 TYR A CA 1
ATOM 689 C C . TYR A 1 86 ? 5.114 -9.915 -13.502 1.00 90.19 86 TYR A C 1
ATOM 691 O O . TYR A 1 86 ? 5.190 -9.248 -12.469 1.00 90.19 86 TYR A O 1
ATOM 699 N N . ALA A 1 87 ? 6.147 -10.648 -13.933 1.00 90.81 87 ALA A N 1
ATOM 700 C CA . ALA A 1 87 ? 7.377 -10.851 -13.159 1.00 90.81 87 ALA A CA 1
ATOM 701 C C . ALA A 1 87 ? 8.053 -9.547 -12.677 1.00 90.81 87 ALA A C 1
ATOM 703 O O . ALA A 1 87 ? 8.626 -9.511 -11.586 1.00 90.81 87 ALA A O 1
ATOM 704 N N . HIS A 1 88 ? 7.985 -8.456 -13.451 1.00 89.62 88 HIS A N 1
ATOM 705 C CA . HIS A 1 88 ? 8.534 -7.160 -13.031 1.00 89.62 88 HIS A CA 1
ATOM 706 C C . HIS A 1 88 ? 7.716 -6.512 -11.907 1.00 89.62 88 HIS A C 1
ATOM 708 O O . HIS A 1 88 ? 8.317 -5.935 -11.000 1.00 89.62 88 HIS A O 1
ATOM 714 N N . VAL A 1 89 ? 6.385 -6.645 -11.931 1.00 91.44 89 VAL A N 1
ATOM 715 C CA . VAL A 1 89 ? 5.483 -6.175 -10.865 1.00 91.44 89 VAL A CA 1
ATOM 716 C C . VAL A 1 89 ? 5.695 -7.007 -9.604 1.00 91.44 89 VAL A C 1
ATOM 718 O O . VAL A 1 89 ? 5.978 -6.442 -8.548 1.00 91.44 89 VAL A O 1
ATOM 721 N N . ALA A 1 90 ? 5.689 -8.339 -9.724 1.00 92.56 90 ALA A N 1
ATOM 722 C CA . ALA A 1 90 ? 5.957 -9.252 -8.612 1.00 92.56 90 ALA A CA 1
ATOM 723 C C . ALA A 1 90 ? 7.311 -8.956 -7.939 1.00 92.56 90 ALA A C 1
ATOM 725 O O . ALA A 1 90 ? 7.421 -8.931 -6.713 1.00 92.56 90 ALA A O 1
ATOM 726 N N . GLY A 1 91 ? 8.340 -8.656 -8.739 1.00 92.81 91 GLY A N 1
ATOM 727 C CA . GLY A 1 91 ? 9.651 -8.259 -8.235 1.00 92.81 91 GLY A CA 1
ATOM 728 C C . GLY A 1 91 ? 9.637 -6.935 -7.465 1.00 92.81 91 GLY A C 1
ATOM 729 O O . GLY A 1 91 ? 10.327 -6.824 -6.455 1.00 92.81 91 GLY A O 1
ATOM 730 N N . ILE A 1 92 ? 8.870 -5.934 -7.911 1.00 93.12 92 ILE A N 1
ATOM 731 C CA . ILE A 1 92 ? 8.705 -4.666 -7.176 1.00 93.12 92 ILE A CA 1
ATOM 732 C C . ILE A 1 92 ? 7.995 -4.925 -5.851 1.00 93.12 92 ILE A C 1
ATOM 734 O O . ILE A 1 92 ? 8.507 -4.531 -4.807 1.00 93.12 92 ILE A O 1
ATOM 738 N N . ILE A 1 93 ? 6.869 -5.637 -5.883 1.00 93.62 93 ILE A N 1
ATOM 739 C CA . ILE A 1 93 ? 6.089 -5.957 -4.685 1.00 93.62 93 ILE A CA 1
ATOM 740 C C . ILE A 1 93 ? 6.970 -6.682 -3.670 1.00 93.62 93 ILE A C 1
ATOM 742 O O . ILE A 1 93 ? 7.068 -6.242 -2.533 1.00 93.62 93 ILE A O 1
ATOM 746 N N . SER A 1 94 ? 7.691 -7.729 -4.081 1.00 93.44 94 SER A N 1
ATOM 747 C CA . SER A 1 94 ? 8.555 -8.488 -3.174 1.00 93.44 94 SER A CA 1
ATOM 748 C C . SER A 1 94 ? 9.681 -7.650 -2.563 1.00 93.44 94 SER A C 1
ATOM 750 O O . SER A 1 94 ? 10.003 -7.857 -1.396 1.00 93.44 94 SER A O 1
ATOM 752 N N . ARG A 1 95 ? 10.297 -6.732 -3.322 1.00 94.00 95 ARG A N 1
ATOM 753 C CA . ARG A 1 95 ? 11.378 -5.870 -2.806 1.00 94.00 95 ARG A CA 1
ATOM 754 C C . ARG A 1 95 ? 10.874 -4.796 -1.849 1.00 94.00 95 ARG A C 1
ATOM 756 O O . ARG A 1 95 ? 11.614 -4.401 -0.955 1.00 94.00 95 ARG A O 1
ATOM 763 N N . HIS A 1 96 ? 9.644 -4.331 -2.053 1.00 94.81 96 HIS A N 1
ATOM 764 C CA . HIS A 1 96 ? 9.080 -3.188 -1.340 1.00 94.81 96 HIS A CA 1
ATOM 765 C C . HIS A 1 96 ? 7.967 -3.558 -0.346 1.00 94.81 96 HIS A C 1
ATOM 767 O O . HIS A 1 96 ? 7.319 -2.681 0.222 1.00 94.81 96 HIS A O 1
ATOM 773 N N . TRP A 1 97 ? 7.725 -4.853 -0.115 1.00 94.62 97 TRP A N 1
ATOM 774 C CA . TRP A 1 97 ? 6.657 -5.298 0.780 1.00 94.62 97 TRP A CA 1
ATOM 775 C C . TRP A 1 97 ? 6.917 -4.885 2.232 1.00 94.62 97 TRP A C 1
ATOM 777 O O . TRP A 1 97 ? 6.046 -4.284 2.850 1.00 94.62 97 TRP A O 1
ATOM 787 N N . GLU A 1 98 ? 8.121 -5.138 2.755 1.00 90.81 98 GLU A N 1
ATOM 788 C CA . GLU A 1 98 ? 8.528 -4.774 4.128 1.00 90.81 98 GLU A CA 1
ATOM 789 C C . GLU A 1 98 ? 9.561 -3.643 4.198 1.00 90.81 98 GLU A C 1
ATOM 791 O O . GLU A 1 98 ? 10.110 -3.378 5.263 1.00 90.81 98 GLU A O 1
ATOM 796 N N . GLY A 1 99 ? 9.845 -2.973 3.080 1.00 85.44 99 GLY A N 1
ATOM 797 C CA . GLY A 1 99 ? 10.795 -1.866 3.077 1.00 85.44 99 GLY A CA 1
ATOM 798 C C . GLY A 1 99 ? 11.092 -1.313 1.688 1.00 85.44 99 GLY A C 1
ATOM 799 O O . GLY A 1 99 ? 10.207 -1.155 0.848 1.00 85.44 99 GLY A O 1
ATOM 800 N N . GLY A 1 100 ? 12.369 -1.033 1.424 1.00 84.69 100 GLY A N 1
ATOM 801 C CA . GLY A 1 100 ? 12.827 -0.515 0.132 1.00 84.69 100 GLY A CA 1
ATOM 802 C C . GLY A 1 100 ? 12.582 0.986 -0.054 1.00 84.69 100 GLY A C 1
ATOM 803 O O . GLY A 1 100 ? 12.694 1.493 -1.172 1.00 84.69 100 GLY A O 1
ATOM 804 N N . GLU A 1 101 ? 12.289 1.715 1.023 1.00 84.19 101 GLU A N 1
ATOM 805 C CA . GLU A 1 101 ? 12.083 3.164 1.018 1.00 84.19 101 GLU A CA 1
ATOM 806 C C . GLU A 1 101 ? 13.326 3.899 0.506 1.00 84.19 101 GLU A C 1
ATOM 808 O O . GLU A 1 101 ? 13.206 4.839 -0.274 1.00 84.19 101 GLU A O 1
ATOM 813 N N . GLU A 1 102 ? 14.533 3.445 0.852 1.00 87.31 102 GLU A N 1
ATOM 814 C CA . GLU A 1 102 ? 15.780 4.040 0.350 1.00 87.31 102 GLU A CA 1
ATOM 815 C C . GLU A 1 102 ? 15.892 3.958 -1.179 1.00 87.31 102 GLU A C 1
ATOM 817 O O . GLU A 1 102 ? 16.327 4.904 -1.845 1.00 87.31 102 GLU A O 1
ATOM 822 N N . GLU A 1 103 ? 15.476 2.829 -1.758 1.00 87.25 103 GLU A N 1
ATOM 823 C CA . GLU A 1 103 ? 15.415 2.665 -3.206 1.00 87.25 103 GLU A CA 1
ATOM 824 C C . GLU A 1 103 ? 14.342 3.573 -3.813 1.00 87.25 103 GLU A C 1
ATOM 826 O O . GLU A 1 103 ? 14.628 4.267 -4.793 1.00 87.25 103 GLU A O 1
ATOM 831 N N . ALA A 1 104 ? 13.152 3.639 -3.215 1.00 86.69 104 ALA A N 1
ATOM 832 C CA . ALA A 1 104 ? 12.085 4.528 -3.666 1.00 86.69 104 ALA A CA 1
ATOM 833 C C . ALA A 1 104 ? 12.511 6.009 -3.629 1.00 86.69 104 ALA A C 1
ATOM 835 O O . ALA A 1 104 ? 12.344 6.735 -4.613 1.00 86.69 104 ALA A O 1
ATOM 836 N N . ILE A 1 105 ? 13.162 6.449 -2.549 1.00 86.69 105 ILE A N 1
ATOM 837 C CA . ILE A 1 105 ? 13.716 7.802 -2.395 1.00 86.69 105 ILE A CA 1
ATOM 838 C C . ILE A 1 105 ? 14.776 8.067 -3.469 1.00 86.69 105 ILE A C 1
ATOM 840 O O . ILE A 1 105 ? 14.759 9.110 -4.130 1.00 86.69 105 ILE A O 1
ATOM 844 N N . ARG A 1 106 ? 15.685 7.114 -3.709 1.00 88.94 106 ARG A N 1
ATOM 845 C CA . ARG A 1 106 ? 16.700 7.225 -4.767 1.00 88.94 106 ARG A CA 1
ATOM 846 C C . ARG A 1 106 ? 16.062 7.372 -6.149 1.00 88.94 106 ARG A C 1
ATOM 848 O O . ARG A 1 106 ? 16.513 8.207 -6.940 1.00 88.94 106 ARG A O 1
ATOM 855 N N . LEU A 1 107 ? 15.030 6.582 -6.447 1.00 86.38 107 LEU A N 1
ATOM 856 C CA . LEU A 1 107 ? 14.275 6.657 -7.700 1.00 86.38 107 LEU A CA 1
ATOM 857 C C . LEU A 1 107 ? 13.574 8.013 -7.844 1.00 86.38 107 LEU A C 1
ATOM 859 O O . LEU A 1 107 ? 13.674 8.629 -8.907 1.00 86.38 107 LEU A O 1
ATOM 863 N N . SER A 1 108 ? 12.970 8.521 -6.767 1.00 85.81 108 SER A N 1
ATOM 864 C CA . SER A 1 108 ? 12.349 9.849 -6.716 1.00 85.81 108 SER A CA 1
ATOM 865 C C . SER A 1 108 ? 13.354 10.960 -7.044 1.00 85.81 108 SER A C 1
ATOM 867 O O . SER A 1 108 ? 13.156 11.739 -7.980 1.00 85.81 108 SER A O 1
ATOM 869 N N . HIS A 1 109 ? 14.511 10.975 -6.371 1.00 87.44 109 HIS A N 1
ATOM 870 C CA . HIS A 1 109 ? 15.574 11.946 -6.643 1.00 87.44 109 HIS A CA 1
ATOM 871 C C . HIS A 1 109 ? 16.101 11.862 -8.080 1.00 87.44 109 HIS A C 1
ATOM 873 O O . HIS A 1 109 ? 16.387 12.887 -8.704 1.00 87.44 109 HIS A O 1
ATOM 879 N N . LYS A 1 110 ? 16.241 10.650 -8.629 1.00 86.38 110 LYS A N 1
ATOM 880 C CA . LYS A 1 110 ? 16.660 10.451 -10.023 1.00 86.38 110 LYS A CA 1
ATOM 881 C C . LYS A 1 110 ? 15.621 11.013 -11.000 1.00 86.38 110 LYS A C 1
ATOM 883 O O . LYS A 1 110 ? 16.000 11.717 -11.935 1.00 86.38 110 LYS A O 1
ATOM 888 N N . ALA A 1 111 ? 14.335 10.752 -10.771 1.00 82.50 111 ALA A N 1
ATOM 889 C CA . ALA A 1 111 ? 13.249 11.271 -11.598 1.00 82.50 111 ALA A CA 1
ATOM 890 C C . ALA A 1 111 ? 13.209 12.809 -11.583 1.00 82.50 111 ALA A C 1
ATOM 892 O O . ALA A 1 111 ? 13.184 13.433 -12.646 1.00 82.50 111 ALA A O 1
ATOM 893 N N . ALA A 1 112 ? 13.312 13.423 -10.400 1.00 84.62 112 ALA A N 1
ATOM 894 C CA . ALA A 1 112 ? 13.367 14.876 -10.248 1.00 84.62 112 ALA A CA 1
ATOM 895 C C . ALA A 1 112 ? 14.556 15.498 -11.006 1.00 84.62 112 ALA A C 1
ATOM 897 O O . ALA A 1 112 ? 14.384 16.471 -11.742 1.00 84.62 112 ALA A O 1
ATOM 898 N N . ARG A 1 113 ? 15.754 14.901 -10.901 1.00 86.19 113 ARG A N 1
ATOM 899 C CA . ARG A 1 113 ? 16.945 15.356 -11.643 1.00 86.19 113 ARG A CA 1
ATOM 900 C C . ARG A 1 113 ? 16.754 15.275 -13.157 1.00 86.19 113 ARG A C 1
ATOM 902 O O . ARG A 1 113 ? 17.076 16.230 -13.860 1.00 86.19 113 ARG A O 1
ATOM 909 N N . ASN A 1 114 ? 16.195 14.176 -13.658 1.00 83.81 114 ASN A N 1
ATOM 910 C CA . ASN A 1 114 ? 15.938 14.004 -15.090 1.00 83.81 114 ASN A CA 1
ATOM 911 C C . ASN A 1 114 ? 14.949 15.050 -15.626 1.00 83.81 114 ASN A C 1
ATOM 913 O O . ASN A 1 114 ? 15.164 15.602 -16.703 1.00 83.81 114 ASN A O 1
ATOM 917 N N . LEU A 1 115 ? 13.898 15.370 -14.864 1.00 80.50 115 LEU A N 1
ATOM 918 C CA . LEU A 1 115 ? 12.941 16.419 -15.228 1.00 80.50 115 LEU A CA 1
ATOM 919 C C . LEU A 1 115 ? 13.607 17.798 -15.324 1.00 80.50 115 LEU A C 1
ATOM 921 O O . LEU A 1 115 ? 13.331 18.542 -16.265 1.00 80.50 115 LEU A O 1
ATOM 925 N N . ILE A 1 116 ? 14.501 18.130 -14.388 1.00 81.56 116 ILE A N 1
ATOM 926 C CA . ILE A 1 116 ? 15.260 19.390 -14.404 1.00 81.56 116 ILE A CA 1
ATOM 927 C C . ILE A 1 116 ? 16.182 19.450 -15.631 1.00 81.56 116 ILE A C 1
ATOM 929 O O . ILE A 1 116 ? 16.179 20.449 -16.350 1.00 81.56 116 ILE A O 1
ATOM 933 N N . ASN A 1 117 ? 16.928 18.379 -15.907 1.00 81.75 117 ASN A N 1
ATOM 934 C CA . ASN A 1 117 ? 17.861 18.327 -17.036 1.00 81.75 117 ASN A CA 1
ATOM 935 C C . ASN A 1 117 ? 17.140 18.426 -18.389 1.00 81.75 117 ASN A C 1
ATOM 937 O O . ASN A 1 117 ? 17.560 19.195 -19.251 1.00 81.75 117 ASN A O 1
ATOM 941 N N . ASN A 1 118 ? 16.013 17.728 -18.549 1.00 77.94 118 ASN A N 1
ATOM 942 C CA . ASN A 1 118 ? 15.209 17.788 -19.771 1.00 77.94 118 ASN A CA 1
ATOM 943 C C . ASN A 1 118 ? 14.604 19.180 -20.007 1.00 77.94 118 ASN A C 1
ATOM 945 O O . ASN A 1 118 ? 14.475 19.603 -21.154 1.00 77.94 118 ASN A O 1
ATOM 949 N N . LYS A 1 119 ? 14.235 19.906 -18.941 1.00 74.94 119 LYS A N 1
ATOM 950 C CA . LYS A 1 119 ? 13.784 21.302 -19.052 1.00 74.94 119 LYS A CA 1
ATOM 951 C C . LYS A 1 119 ? 14.912 22.234 -19.498 1.00 74.94 119 LYS A C 1
ATOM 953 O O . LYS A 1 119 ? 14.662 23.089 -20.335 1.00 74.94 119 LYS A O 1
ATOM 958 N N . ARG A 1 120 ? 16.137 22.049 -18.987 1.00 74.00 120 ARG A N 1
ATOM 959 C CA . ARG A 1 120 ? 17.312 22.843 -19.393 1.00 74.00 120 ARG A CA 1
ATOM 960 C C . ARG A 1 120 ? 17.656 22.643 -20.869 1.00 74.00 120 ARG A C 1
ATOM 962 O O . ARG A 1 120 ? 17.756 23.621 -21.590 1.00 74.00 120 ARG A O 1
ATOM 969 N N . GLN A 1 121 ? 17.707 21.395 -21.336 1.00 66.69 121 GLN A N 1
ATOM 970 C CA . GLN A 1 121 ? 17.985 21.090 -22.748 1.00 66.69 121 GLN A CA 1
ATOM 971 C C . GLN A 1 121 ? 16.932 21.656 -23.715 1.00 66.69 121 GLN A C 1
ATOM 973 O O . GLN A 1 121 ? 17.261 22.013 -24.839 1.00 66.69 121 GLN A O 1
ATOM 978 N N . LYS A 1 122 ? 15.666 21.758 -23.286 1.00 69.44 122 LYS A N 1
ATOM 979 C CA . LYS A 1 122 ? 14.593 22.382 -24.080 1.00 69.44 122 LYS A CA 1
ATOM 980 C C . LYS A 1 122 ? 14.566 23.913 -24.004 1.00 69.44 122 LYS A C 1
ATOM 982 O O . LYS A 1 122 ? 13.914 24.523 -24.836 1.00 69.44 122 LYS A O 1
ATOM 987 N N . GLY A 1 123 ? 15.218 24.515 -23.009 1.00 58.84 123 GLY A N 1
ATOM 988 C CA . GLY A 1 123 ? 15.283 25.967 -22.812 1.00 58.84 123 GLY A CA 1
ATOM 989 C C . GLY A 1 123 ? 16.493 26.644 -23.465 1.00 58.84 123 GLY A C 1
ATOM 990 O O . GLY A 1 123 ? 16.595 27.859 -23.403 1.00 58.84 123 GLY A O 1
ATOM 991 N N . GLU A 1 124 ? 17.400 25.882 -24.081 1.00 53.62 124 GLU A N 1
ATOM 992 C CA . GLU A 1 124 ? 18.569 26.392 -24.823 1.00 53.62 124 GLU A CA 1
ATOM 993 C C . GLU A 1 124 ? 18.320 26.456 -26.348 1.00 53.62 124 GLU A C 1
ATOM 995 O O . GLU A 1 124 ? 19.261 26.509 -27.134 1.00 53.62 124 GLU A O 1
ATOM 1000 N N . THR A 1 125 ? 17.054 26.415 -26.790 1.00 48.12 125 THR A N 1
ATOM 1001 C CA . THR A 1 125 ? 16.659 26.460 -28.218 1.00 48.12 125 THR A CA 1
ATOM 1002 C C . THR A 1 125 ? 15.710 27.609 -28.588 1.00 48.12 125 THR A C 1
ATOM 1004 O O . THR A 1 125 ? 15.014 27.515 -29.597 1.00 48.12 125 THR A O 1
ATOM 1007 N N . GLU A 1 126 ? 15.714 28.706 -27.825 1.00 41.19 126 GLU A N 1
ATOM 1008 C CA . GLU A 1 126 ? 15.105 29.989 -28.232 1.00 41.19 126 GLU A CA 1
ATOM 1009 C C . GLU A 1 126 ? 16.156 31.095 -28.356 1.00 41.19 126 GLU A C 1
ATOM 1011 O O . GLU A 1 126 ? 17.018 31.198 -27.451 1.00 41.19 126 GLU A O 1
#

Mean predicted aligned error: 6.06 Å

Nearest PDB structures (foldseek):
  7sno-assembly1_A  TM=9.075E-01  e=7.174E-08  Phocaeicola plebeius DSM 17135
  7snj-assembly1_A  TM=9.040E-01  e=7.174E-08  Phocaeicola plebeius DSM 17135
  7lha-assembly2_B  TM=9.121E-01  e=2.925E-07  Bacteroides uniformis
  7lha-assembly1_A  TM=9.327E-01  e=5.198E-07  Bacteroides uniformis
  7lj2-assembly2_B  TM=9.046E-01  e=8.665E-07  Bacteroides uniformis

Foldseek 3Di:
DPQDQDADWDWDDDPFKTKIWGLQDDLDPPPGDDGAQIDIFMDRCVVVVPSPDGCPPPPVCVVVNVVRLVVVVVVCVVVVVDCVSRVVSVVSCVCPVPHCVVVSVVVVVVVVVVVVVVVVVVVVPD

Radius of gyration: 16.97 Å; Cα contacts (8 Å, |Δi|>4): 132; chains: 1; bounding box: 33×45×45 Å

Solvent-accessible surface area (backbone atoms only — not comparable to full-atom values): 7489 Å² total; per-residue (Å²): 132,92,79,75,89,67,66,40,65,54,69,43,71,65,92,48,39,36,40,39,41,32,63,12,51,59,91,49,86,97,51,80,74,83,67,46,52,50,45,72,41,26,29,51,44,69,87,36,75,79,63,82,61,72,46,57,88,41,80,92,41,46,67,58,53,53,53,50,49,55,52,38,55,52,50,30,61,73,73,65,62,70,51,80,93,33,62,72,58,40,51,48,49,68,58,42,67,92,47,51,58,71,57,21,51,52,46,44,54,49,52,55,51,50,55,54,52,55,51,50,68,65,65,74,76,121

pLDDT: mean 87.94, std 13.1, range [41.03, 98.69]

Sequence (126 aa):
MKHHYNPAHFGIRTKQWKLIFFYGVD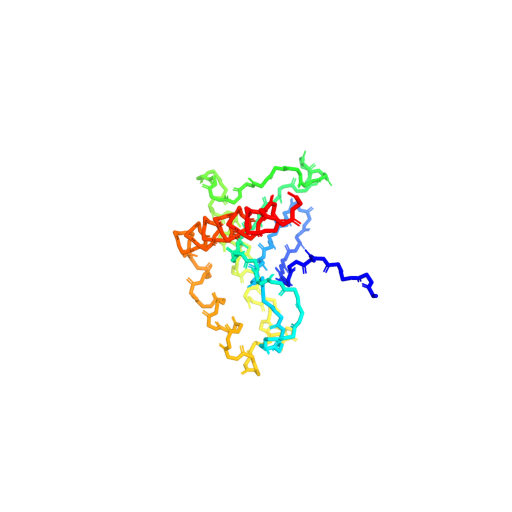EKPGKGAAPTPPAWELYDVKSDPLEMNNLYGDPQYTDIAAQLKEQLKATRAEVKDSDADYAHVAGIISRHWEGGEEEAIRLSHKAARNLINNKRQKGETE